Protein AF-A0A925ZTW3-F1 (afdb_monomer)

pLDDT: mean 78.41, std 12.73, range [46.47, 91.5]

Radius of gyration: 15.55 Å; Cα contacts (8 Å, |Δi|>4): 133; chains: 1; bounding box: 28×57×28 Å

Solvent-accessible surface area (backbone atoms only — not comparable to full-atom values): 5125 Å² total; per-residue (Å²): 132,82,73,43,75,42,58,30,37,49,74,70,97,84,54,77,41,76,75,49,68,42,52,35,42,69,47,98,88,69,47,51,24,47,82,90,29,46,61,74,45,74,46,79,57,84,74,29,26,41,34,34,27,72,82,72,50,74,44,31,30,43,42,71,64,50,49,64,68,65,50,72,84,70,75,75,76,76,81,81,78,81,126

Structure (mmCIF, N/CA/C/O backbone):
data_AF-A0A925ZTW3-F1
#
_entry.id   AF-A0A925ZTW3-F1
#
loop_
_atom_site.group_PDB
_atom_site.id
_atom_site.type_symbol
_atom_site.label_atom_id
_atom_site.label_alt_id
_atom_site.label_comp_id
_atom_site.label_asym_id
_atom_site.label_entity_id
_atom_site.label_seq_id
_atom_site.pdbx_PDB_ins_code
_atom_site.Cartn_x
_atom_site.Cartn_y
_atom_site.Cartn_z
_atom_site.occupancy
_atom_site.B_iso_or_equiv
_atom_site.auth_seq_id
_atom_site.auth_comp_id
_atom_site.auth_asym_id
_atom_site.auth_atom_id
_atom_site.pdbx_PDB_model_num
ATOM 1 N N . MET A 1 1 ? -4.626 -9.760 15.957 1.00 46.47 1 MET A N 1
ATOM 2 C CA . MET A 1 1 ? -4.629 -8.962 14.710 1.00 46.47 1 MET A CA 1
ATOM 3 C C . MET A 1 1 ? -3.228 -9.022 14.128 1.00 46.47 1 MET A C 1
ATOM 5 O O . MET A 1 1 ? -2.307 -8.583 14.802 1.00 46.47 1 MET A O 1
ATOM 9 N N . ALA A 1 2 ? -3.036 -9.629 12.956 1.00 50.62 2 ALA A N 1
ATOM 10 C CA . ALA A 1 2 ? -1.725 -9.657 12.309 1.00 50.62 2 ALA A CA 1
ATOM 11 C C . ALA A 1 2 ? -1.458 -8.274 11.699 1.00 50.62 2 ALA A C 1
ATOM 13 O O . ALA A 1 2 ? -2.102 -7.896 10.723 1.00 50.62 2 ALA A O 1
ATOM 14 N N . ALA A 1 3 ? -0.575 -7.493 12.321 1.00 59.28 3 ALA A N 1
ATOM 15 C CA . ALA A 1 3 ? -0.084 -6.258 11.728 1.00 59.28 3 ALA A CA 1
ATOM 16 C C . ALA A 1 3 ? 0.945 -6.641 10.663 1.00 59.28 3 ALA A C 1
ATOM 18 O O . ALA A 1 3 ? 2.006 -7.172 10.990 1.00 59.28 3 ALA A O 1
ATOM 19 N N . LEU A 1 4 ? 0.606 -6.417 9.397 1.00 74.06 4 LEU A N 1
ATOM 20 C CA . LEU A 1 4 ? 1.491 -6.712 8.276 1.00 74.06 4 LEU A CA 1
ATOM 21 C C . LEU A 1 4 ? 2.193 -5.421 7.860 1.00 74.06 4 LEU A C 1
ATOM 23 O O . LEU A 1 4 ? 1.559 -4.377 7.713 1.00 74.06 4 LEU A O 1
ATOM 27 N N . SER A 1 5 ? 3.512 -5.480 7.715 1.00 80.69 5 SER A N 1
ATOM 28 C CA . SER A 1 5 ? 4.307 -4.353 7.231 1.00 80.69 5 SER A CA 1
ATOM 29 C C . SER A 1 5 ? 4.326 -4.378 5.707 1.00 80.69 5 SER A C 1
ATOM 31 O O . SER A 1 5 ? 4.806 -5.340 5.115 1.00 80.69 5 SER A O 1
ATOM 33 N N . LEU A 1 6 ? 3.819 -3.323 5.074 1.00 84.75 6 LEU A N 1
ATOM 34 C CA . LEU A 1 6 ? 3.808 -3.165 3.624 1.00 84.75 6 LEU A CA 1
ATOM 35 C C . LEU A 1 6 ? 4.867 -2.142 3.222 1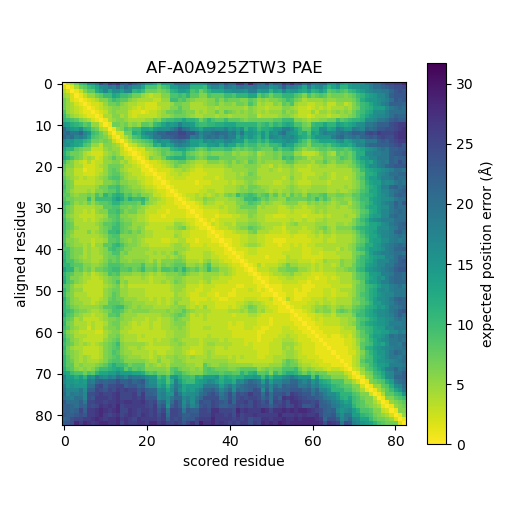.00 84.75 6 LEU A C 1
ATOM 37 O O . LEU A 1 6 ? 4.878 -1.024 3.737 1.00 84.75 6 LEU A O 1
ATOM 41 N N . ALA A 1 7 ? 5.774 -2.517 2.323 1.00 85.75 7 ALA A N 1
ATOM 42 C CA . ALA A 1 7 ? 6.758 -1.584 1.793 1.00 85.75 7 ALA A CA 1
ATOM 43 C C . ALA A 1 7 ? 6.059 -0.508 0.953 1.00 85.75 7 ALA A C 1
ATOM 45 O O . ALA A 1 7 ? 5.234 -0.826 0.093 1.00 85.75 7 ALA A O 1
ATOM 46 N N . PHE A 1 8 ? 6.402 0.755 1.195 1.00 86.62 8 PHE A N 1
ATOM 47 C CA . PHE A 1 8 ? 5.948 1.864 0.370 1.00 86.62 8 PHE A CA 1
ATOM 48 C C . PHE A 1 8 ? 7.125 2.509 -0.355 1.00 86.62 8 PHE A C 1
ATOM 50 O O . PHE A 1 8 ? 8.257 2.594 0.133 1.00 86.62 8 PHE A O 1
ATOM 57 N N . TYR A 1 9 ? 6.819 2.954 -1.558 1.00 86.31 9 TYR A N 1
ATOM 58 C CA . TYR A 1 9 ? 7.735 3.500 -2.530 1.00 86.31 9 TYR A CA 1
ATOM 59 C C . TYR A 1 9 ? 7.347 4.952 -2.784 1.00 86.31 9 TYR A C 1
ATOM 61 O O . TYR A 1 9 ? 6.187 5.342 -2.644 1.00 86.31 9 TYR A O 1
ATOM 69 N N . ARG A 1 10 ? 8.326 5.766 -3.159 1.00 77.88 10 ARG A N 1
ATOM 70 C CA . ARG A 1 10 ? 8.089 7.103 -3.694 1.00 77.88 10 ARG A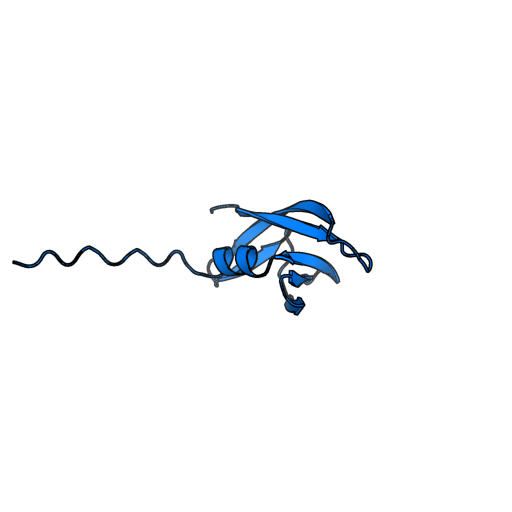 CA 1
ATOM 71 C C . ARG A 1 10 ? 8.626 7.103 -5.107 1.00 77.88 10 ARG A C 1
ATOM 73 O O . ARG A 1 10 ? 9.763 6.699 -5.333 1.00 77.88 10 ARG A O 1
ATOM 80 N N . VAL A 1 11 ? 7.785 7.520 -6.041 1.00 66.19 11 VAL A N 1
ATOM 81 C CA . VAL A 1 11 ? 8.128 7.544 -7.460 1.00 66.19 11 VAL A CA 1
ATOM 82 C C . VAL A 1 11 ? 8.212 9.002 -7.895 1.00 66.19 11 VAL A C 1
ATOM 84 O O . VAL A 1 11 ? 7.179 9.651 -8.032 1.00 66.19 11 VAL A O 1
ATOM 87 N N . PRO A 1 12 ? 9.418 9.546 -8.097 1.00 58.91 12 PRO A N 1
ATOM 88 C CA . PRO A 1 12 ? 9.637 10.645 -9.012 1.00 58.91 12 PRO A CA 1
ATOM 89 C C . PRO A 1 12 ? 10.187 10.070 -10.326 1.00 58.91 12 PRO A C 1
ATOM 91 O O . PRO A 1 12 ? 11.309 9.573 -10.361 1.00 58.91 12 PRO A O 1
ATOM 94 N N . ALA A 1 13 ? 9.348 10.126 -11.362 1.00 54.81 13 ALA A N 1
ATOM 95 C CA . ALA A 1 13 ? 9.600 9.976 -12.803 1.00 54.81 13 ALA A CA 1
ATOM 96 C C . ALA A 1 13 ? 10.382 8.756 -13.353 1.00 54.81 13 ALA A C 1
ATOM 98 O O . ALA A 1 13 ? 9.904 8.182 -14.323 1.00 54.81 13 ALA A O 1
ATOM 99 N N . ASP A 1 14 ? 11.491 8.297 -12.763 1.00 55.22 14 ASP A N 1
ATOM 100 C CA . ASP A 1 14 ? 12.394 7.340 -13.437 1.00 55.22 14 ASP A CA 1
ATOM 101 C C . ASP A 1 14 ? 12.787 6.111 -12.607 1.00 55.22 14 ASP A C 1
ATOM 103 O O . ASP A 1 14 ? 13.075 5.063 -13.176 1.00 55.22 14 ASP A O 1
ATOM 107 N N . ASN A 1 15 ? 12.757 6.179 -11.270 1.00 63.00 15 ASN A N 1
ATOM 108 C CA . ASN A 1 15 ? 13.079 5.031 -10.417 1.00 63.00 15 ASN A CA 1
ATOM 109 C C . ASN A 1 15 ? 12.181 4.975 -9.177 1.00 63.00 15 ASN A C 1
ATOM 111 O O . ASN A 1 15 ? 12.059 5.937 -8.418 1.00 63.00 15 ASN A O 1
ATOM 115 N N . ALA A 1 16 ? 11.554 3.819 -8.950 1.00 67.75 16 ALA A N 1
ATOM 116 C CA . ALA A 1 16 ? 10.772 3.569 -7.747 1.00 67.75 16 ALA A CA 1
ATOM 117 C C . ALA A 1 16 ? 11.706 3.259 -6.569 1.00 67.75 16 ALA A C 1
ATOM 119 O O . ALA A 1 16 ? 12.160 2.126 -6.402 1.00 67.75 16 ALA A O 1
ATOM 120 N N . THR A 1 17 ? 11.971 4.256 -5.727 1.00 77.94 17 THR A N 1
ATOM 121 C CA . THR A 1 17 ? 12.789 4.074 -4.523 1.00 77.94 17 THR A CA 1
ATOM 122 C C . THR A 1 17 ? 11.906 3.648 -3.357 1.00 77.94 17 THR A C 1
ATOM 124 O O . THR A 1 17 ? 10.897 4.294 -3.056 1.00 77.94 17 THR A O 1
ATOM 127 N N . GLN A 1 18 ? 12.274 2.554 -2.684 1.00 83.56 18 GLN A N 1
ATOM 128 C CA . GLN A 1 18 ? 11.623 2.161 -1.435 1.00 83.56 18 GLN A CA 1
ATOM 129 C C . GLN A 1 18 ? 11.961 3.193 -0.361 1.00 83.56 18 GLN A C 1
ATOM 131 O O . GLN A 1 18 ? 13.128 3.379 -0.031 1.00 83.56 18 GLN A O 1
ATOM 136 N N . VAL A 1 19 ? 10.946 3.861 0.181 1.00 84.88 19 VAL A N 1
ATOM 137 C CA . VAL A 1 19 ? 11.140 4.868 1.236 1.00 84.88 19 VAL A CA 1
ATOM 138 C C . VAL A 1 19 ? 11.087 4.223 2.611 1.00 84.88 19 VAL A C 1
ATOM 140 O O . VAL A 1 19 ? 11.804 4.630 3.518 1.00 84.88 19 VAL A O 1
ATOM 143 N N . GLY A 1 20 ? 10.253 3.196 2.773 1.00 86.31 20 GLY A N 1
ATOM 144 C CA . GLY A 1 20 ? 10.132 2.497 4.041 1.00 86.31 20 GLY A CA 1
ATOM 145 C C . GLY A 1 20 ? 9.020 1.464 4.034 1.00 86.31 20 GLY A C 1
ATOM 146 O O . GLY A 1 20 ? 8.648 0.925 2.992 1.00 86.31 20 GLY A O 1
ATOM 147 N N . SER A 1 21 ? 8.490 1.185 5.221 1.00 87.00 21 SER A N 1
ATOM 148 C CA . SER A 1 21 ? 7.359 0.284 5.419 1.00 87.00 21 SER A CA 1
ATOM 149 C C . SER A 1 21 ? 6.290 0.933 6.284 1.00 87.00 21 SER A C 1
ATOM 151 O O . SER A 1 21 ? 6.603 1.610 7.261 1.00 87.00 21 SER A O 1
ATOM 153 N N . VAL A 1 22 ? 5.031 0.681 5.953 1.00 86.44 22 VAL A N 1
ATOM 154 C CA . VAL A 1 22 ? 3.856 1.157 6.677 1.00 86.44 22 VAL A CA 1
ATOM 155 C C . VAL A 1 22 ? 3.083 -0.036 7.227 1.00 86.44 22 VAL A C 1
ATOM 157 O O . VAL A 1 22 ? 2.955 -1.072 6.575 1.00 86.44 22 VAL A O 1
ATOM 160 N N . LYS A 1 23 ? 2.579 0.091 8.456 1.00 86.25 23 LYS A N 1
ATOM 161 C CA . LYS A 1 23 ? 1.734 -0.942 9.060 1.00 86.25 23 LYS A CA 1
ATOM 162 C C . LYS A 1 23 ? 0.363 -0.931 8.402 1.00 86.25 23 LYS A C 1
ATOM 164 O O . LYS A 1 23 ? -0.287 0.115 8.339 1.00 86.25 23 LYS A O 1
ATOM 169 N N . VAL A 1 24 ? -0.072 -2.111 7.984 1.00 86.69 24 VAL A N 1
ATOM 170 C CA . VAL A 1 24 ? -1.405 -2.364 7.459 1.00 86.69 24 VAL A CA 1
ATOM 171 C C . VAL A 1 24 ? -2.197 -3.143 8.492 1.00 86.69 24 VAL A C 1
ATOM 173 O O . VAL A 1 24 ? -1.751 -4.168 9.014 1.00 86.69 24 VAL A O 1
ATOM 176 N N . VAL A 1 25 ? -3.387 -2.634 8.786 1.00 86.31 25 VAL A N 1
ATOM 177 C CA . VAL A 1 25 ? -4.353 -3.267 9.675 1.00 86.31 25 VAL A CA 1
ATOM 178 C C . VAL A 1 25 ? -5.599 -3.570 8.866 1.00 86.31 25 VAL A C 1
ATOM 180 O O . VAL A 1 25 ? -6.132 -2.705 8.174 1.00 86.31 25 VAL A O 1
ATOM 183 N N . ARG A 1 26 ? -6.060 -4.813 8.953 1.00 84.81 26 ARG A N 1
ATOM 184 C CA . ARG A 1 26 ? -7.328 -5.237 8.375 1.00 84.81 26 ARG A CA 1
ATOM 185 C C . ARG A 1 26 ? -8.373 -5.319 9.475 1.00 84.81 26 ARG A C 1
ATOM 187 O O . ARG A 1 26 ? -8.147 -5.970 10.496 1.00 84.81 26 ARG A O 1
ATOM 194 N N . ASP A 1 27 ? -9.503 -4.671 9.251 1.00 84.75 27 ASP A N 1
ATOM 195 C CA . ASP A 1 27 ? -10.652 -4.753 10.142 1.00 84.75 27 ASP A CA 1
ATOM 196 C C . ASP A 1 27 ? -11.515 -5.997 9.845 1.00 84.75 27 ASP A C 1
ATOM 198 O O . ASP A 1 27 ? -11.379 -6.647 8.804 1.00 84.75 27 ASP A O 1
ATOM 202 N N . ARG A 1 28 ? -12.428 -6.330 10.762 1.00 80.56 28 ARG A N 1
ATOM 203 C CA . ARG A 1 28 ? -13.380 -7.448 10.673 1.00 80.56 28 ARG A CA 1
ATOM 204 C C . ARG A 1 28 ? -14.266 -7.371 9.431 1.00 80.56 28 ARG A C 1
ATOM 206 O O . ARG A 1 28 ? -14.638 -8.404 8.887 1.00 80.56 28 ARG A O 1
ATOM 213 N N . HIS A 1 29 ? -14.537 -6.162 8.946 1.00 82.00 29 HIS A N 1
ATOM 214 C CA . HIS A 1 29 ? -15.293 -5.916 7.717 1.00 82.00 29 HIS A CA 1
ATOM 215 C C . HIS A 1 29 ? -14.453 -6.060 6.435 1.00 82.00 29 HIS A C 1
ATOM 217 O O . HIS A 1 29 ? -14.940 -5.794 5.342 1.00 82.00 29 HIS A O 1
ATOM 223 N N . GLY A 1 30 ? -13.182 -6.464 6.542 1.00 77.12 30 GLY A N 1
ATOM 224 C CA . GLY A 1 30 ? -12.275 -6.594 5.401 1.00 77.12 30 GLY A CA 1
ATOM 225 C C . GLY A 1 30 ? -11.662 -5.275 4.933 1.00 77.12 30 GLY A C 1
ATOM 226 O O . GLY A 1 30 ? -10.910 -5.271 3.960 1.00 77.12 30 GLY A O 1
ATOM 227 N N . GLN A 1 31 ? -11.938 -4.174 5.631 1.00 85.50 31 GLN A N 1
ATOM 228 C CA . GLN A 1 31 ? -11.390 -2.871 5.291 1.00 85.50 31 GLN A CA 1
ATOM 229 C C . GLN A 1 31 ? -9.915 -2.771 5.688 1.00 85.50 31 GLN A C 1
ATOM 231 O O . GLN A 1 31 ? -9.529 -3.183 6.783 1.00 85.50 31 GLN A O 1
ATOM 236 N N . LEU A 1 32 ? -9.100 -2.198 4.803 1.00 86.44 32 LEU A N 1
ATOM 237 C CA . LEU A 1 32 ? -7.680 -1.962 5.041 1.00 86.44 32 LEU A CA 1
ATOM 238 C C . LEU A 1 32 ? -7.438 -0.537 5.548 1.00 86.44 32 LEU A C 1
ATOM 240 O O . LEU A 1 32 ? -7.956 0.441 5.000 1.00 86.44 32 LEU A O 1
ATOM 244 N N . TYR A 1 33 ? -6.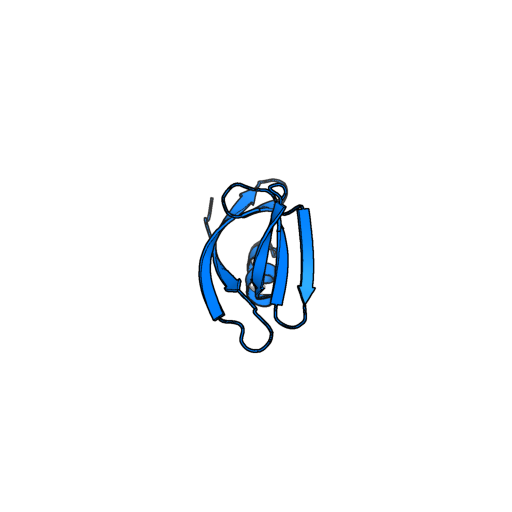607 -0.446 6.579 1.00 88.12 33 TYR A N 1
ATOM 245 C CA . TYR A 1 33 ? -6.132 0.785 7.189 1.00 88.12 33 TYR A CA 1
ATOM 246 C C . TYR A 1 33 ? -4.608 0.828 7.098 1.00 88.12 33 TYR A C 1
ATOM 248 O O . TYR A 1 33 ? -3.938 -0.133 7.477 1.00 88.12 33 TYR A O 1
ATOM 256 N N . LEU A 1 34 ? -4.061 1.945 6.625 1.00 87.56 34 LEU A N 1
ATOM 257 C CA . LEU A 1 34 ? -2.625 2.215 6.591 1.00 87.56 34 LEU A CA 1
ATOM 258 C C . LEU A 1 34 ? -2.321 3.426 7.461 1.00 87.56 34 LEU A C 1
ATOM 260 O O . LEU A 1 34 ? -3.023 4.430 7.386 1.00 87.56 34 LEU A O 1
ATOM 264 N N . ALA A 1 35 ? -1.286 3.325 8.300 1.00 83.81 35 ALA A N 1
ATOM 265 C CA . ALA A 1 35 ? -0.897 4.400 9.223 1.00 83.81 35 ALA A CA 1
ATOM 266 C C . ALA A 1 35 ? -2.082 4.957 10.056 1.00 83.81 35 ALA A C 1
ATOM 268 O O . ALA A 1 35 ? -2.142 6.144 10.357 1.00 83.81 35 ALA A O 1
ATOM 269 N N . GLY A 1 36 ? -3.057 4.104 10.396 1.00 84.69 36 GLY A N 1
ATOM 270 C CA . GLY A 1 36 ? -4.264 4.496 11.137 1.00 84.69 36 GLY A CA 1
ATOM 271 C C . GLY A 1 36 ? -5.373 5.153 10.302 1.00 84.69 36 GLY A C 1
ATOM 272 O O . GLY A 1 36 ? -6.425 5.461 10.848 1.00 84.69 36 GLY A O 1
ATOM 273 N N . SER A 1 37 ? -5.190 5.330 8.991 1.00 89.44 37 SER A N 1
ATOM 274 C CA . SER A 1 37 ? -6.194 5.900 8.082 1.00 89.44 37 SER A CA 1
ATOM 275 C C . SER A 1 37 ? -6.744 4.860 7.106 1.00 89.44 37 SER A C 1
ATOM 277 O O . SER A 1 37 ? -6.021 3.995 6.613 1.00 89.44 37 SER A O 1
ATOM 279 N N . LYS A 1 38 ? -8.046 4.940 6.814 1.00 90.19 38 LYS A N 1
ATOM 280 C CA . LYS A 1 38 ? -8.738 4.034 5.886 1.00 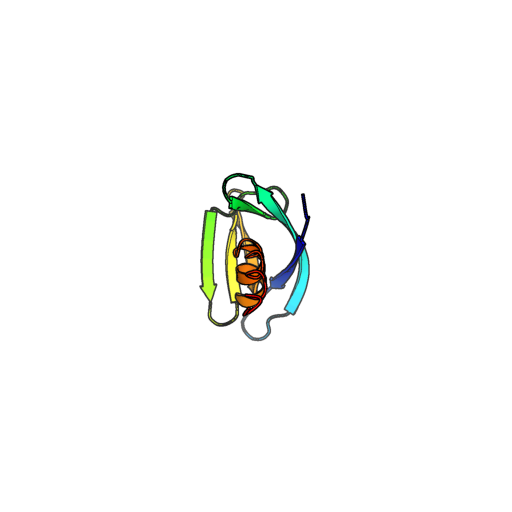90.19 38 LYS A CA 1
ATOM 281 C C . LYS A 1 38 ? -8.266 4.273 4.450 1.00 90.19 38 LYS A C 1
ATOM 283 O O . LYS A 1 38 ? -8.186 5.424 4.028 1.00 90.19 38 LYS A O 1
ATOM 288 N N . VAL A 1 39 ? -8.039 3.201 3.690 1.00 90.12 39 VAL A N 1
ATOM 289 C CA . VAL A 1 39 ? -7.884 3.294 2.227 1.00 90.12 39 VAL A CA 1
ATOM 290 C C . VAL A 1 39 ? -9.238 3.598 1.606 1.00 90.12 39 VAL A C 1
ATOM 292 O O . VAL A 1 39 ? -10.184 2.825 1.788 1.00 90.12 39 VAL A O 1
ATOM 295 N N . VAL A 1 40 ? -9.324 4.720 0.895 1.00 91.25 40 VAL A N 1
ATOM 296 C CA . VAL A 1 40 ? -10.535 5.139 0.175 1.00 91.25 40 VAL A CA 1
ATOM 297 C C . VAL A 1 40 ? -10.444 4.829 -1.310 1.00 91.25 40 VAL A C 1
ATOM 299 O O . VAL A 1 40 ? -11.454 4.478 -1.908 1.00 91.25 40 VAL A O 1
ATOM 302 N N . GLU A 1 41 ? -9.241 4.878 -1.879 1.00 89.94 41 GLU A N 1
ATOM 303 C CA . GLU A 1 41 ? -9.021 4.636 -3.300 1.00 89.94 41 GLU A CA 1
ATOM 304 C C . GLU A 1 41 ? -7.708 3.890 -3.525 1.00 89.94 41 GLU A C 1
ATOM 306 O O . GLU A 1 41 ? -6.765 3.993 -2.736 1.00 89.94 41 GLU A O 1
ATOM 311 N N . ALA A 1 42 ? -7.672 3.095 -4.586 1.00 89.62 42 ALA A N 1
ATOM 312 C CA . ALA A 1 42 ? -6.574 2.206 -4.907 1.00 89.62 42 ALA A CA 1
ATOM 313 C C . ALA A 1 42 ? -6.398 2.196 -6.433 1.00 89.62 42 ALA A C 1
ATOM 315 O O . ALA A 1 42 ? -7.082 1.455 -7.138 1.00 89.62 42 ALA A O 1
ATOM 316 N N . THR A 1 43 ? -5.501 3.040 -6.939 1.00 89.25 43 THR A N 1
ATOM 317 C CA . THR A 1 43 ? -5.295 3.256 -8.376 1.00 89.25 43 THR A CA 1
ATOM 318 C C . THR A 1 43 ? -4.128 2.405 -8.879 1.00 89.25 43 THR A C 1
ATOM 320 O O . THR A 1 43 ? -2.987 2.620 -8.457 1.00 89.25 43 THR A O 1
ATOM 323 N N . PRO A 1 44 ? -4.362 1.430 -9.773 1.00 86.31 44 PRO A N 1
ATOM 324 C CA . PRO A 1 44 ? -3.289 0.628 -10.347 1.00 86.31 44 PRO A CA 1
ATOM 325 C C . PRO A 1 44 ? -2.437 1.458 -11.314 1.00 86.31 44 PRO A C 1
ATOM 327 O O . PRO A 1 44 ? -2.953 2.169 -12.171 1.00 86.31 44 PRO A O 1
ATOM 330 N N . SER A 1 45 ? -1.119 1.331 -11.191 1.00 83.88 45 SER A N 1
ATOM 331 C CA . SER A 1 45 ? -0.110 1.988 -12.024 1.00 83.88 45 SER A CA 1
ATOM 332 C C . SER A 1 45 ? 0.969 0.970 -12.412 1.00 83.88 45 SER A C 1
ATOM 334 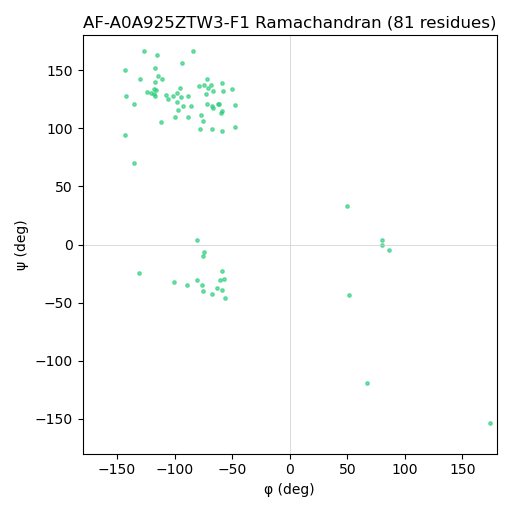O O . SER A 1 45 ? 2.102 0.992 -11.919 1.00 83.88 45 SER A O 1
ATOM 336 N N . GLY A 1 46 ? 0.596 0.020 -13.272 1.00 83.75 46 GLY A N 1
ATOM 337 C CA . GLY A 1 46 ? 1.470 -1.074 -13.701 1.00 83.75 46 GLY A CA 1
ATOM 338 C C . GLY A 1 46 ? 1.791 -2.041 -12.557 1.00 83.75 46 GLY A C 1
ATOM 339 O O . GLY A 1 46 ? 0.896 -2.656 -11.981 1.00 83.75 46 GLY A O 1
ATOM 340 N N . ALA A 1 47 ? 3.077 -2.180 -12.218 1.00 83.81 47 ALA A N 1
ATOM 341 C CA . ALA A 1 47 ? 3.537 -3.043 -11.121 1.00 83.81 47 ALA A CA 1
ATOM 342 C C . ALA A 1 47 ? 3.278 -2.458 -9.716 1.00 83.81 47 ALA A C 1
ATOM 344 O O . ALA A 1 47 ? 3.456 -3.150 -8.704 1.00 83.81 47 ALA A O 1
ATOM 345 N N . PHE A 1 48 ? 2.876 -1.188 -9.654 1.00 86.94 48 PHE A N 1
ATOM 346 C CA . PHE A 1 48 ? 2.597 -0.464 -8.424 1.00 86.94 48 PHE A CA 1
ATOM 347 C C . PHE A 1 48 ? 1.123 -0.080 -8.326 1.00 86.94 48 PHE A C 1
ATOM 349 O O . PHE A 1 48 ? 0.389 -0.065 -9.312 1.00 86.94 48 PHE A O 1
ATOM 356 N N . LEU A 1 49 ? 0.708 0.257 -7.115 1.00 88.25 49 LEU A N 1
ATOM 357 C CA . LEU A 1 49 ? -0.647 0.627 -6.765 1.00 88.25 49 LEU A CA 1
ATOM 358 C C . LEU A 1 49 ? -0.585 1.859 -5.863 1.00 88.25 49 LEU A C 1
ATOM 360 O O . LEU A 1 49 ? 0.070 1.841 -4.820 1.00 88.25 49 LEU A O 1
ATOM 364 N N . ALA A 1 50 ? -1.217 2.944 -6.296 1.00 89.56 50 ALA A N 1
ATOM 365 C CA . ALA A 1 50 ? -1.313 4.182 -5.543 1.00 89.56 50 ALA A CA 1
ATOM 366 C C . ALA A 1 50 ? -2.552 4.124 -4.644 1.00 89.56 50 ALA A C 1
ATOM 368 O O . ALA A 1 50 ? -3.685 4.133 -5.115 1.00 89.56 50 ALA A O 1
ATOM 369 N N . LEU A 1 51 ? -2.328 4.027 -3.340 1.00 89.25 51 LEU A N 1
ATOM 370 C CA . LEU A 1 51 ? -3.362 4.003 -2.318 1.00 89.25 51 LEU A CA 1
ATOM 371 C C . LEU A 1 51 ? -3.604 5.420 -1.813 1.00 89.25 51 LEU A C 1
ATOM 373 O O . LEU A 1 51 ? -2.703 6.025 -1.229 1.00 89.25 51 LEU A O 1
ATOM 377 N N . THR A 1 52 ? -4.821 5.916 -1.983 1.00 91.44 52 THR A N 1
ATOM 378 C CA . THR A 1 52 ? -5.274 7.175 -1.390 1.00 91.44 52 THR A CA 1
ATOM 379 C C . THR A 1 52 ? -5.979 6.866 -0.076 1.00 91.44 52 THR A C 1
ATOM 381 O O . THR A 1 52 ? -6.890 6.031 -0.010 1.00 91.44 52 THR A O 1
ATOM 384 N N . LEU A 1 53 ? -5.542 7.520 0.997 1.00 91.50 53 LEU A N 1
ATOM 385 C CA . LEU A 1 53 ? -6.135 7.397 2.324 1.00 91.50 53 LEU A CA 1
ATOM 386 C C . LEU A 1 53 ? -7.189 8.480 2.554 1.00 91.50 53 LEU A C 1
ATOM 388 O O . LEU A 1 53 ? -7.126 9.560 1.975 1.00 91.50 53 LEU A O 1
ATOM 392 N N . ALA A 1 54 ? -8.125 8.221 3.468 1.00 90.19 54 ALA A N 1
ATOM 393 C CA . ALA A 1 54 ? -9.143 9.193 3.880 1.00 90.19 54 ALA A CA 1
ATOM 394 C C . ALA A 1 54 ? -8.544 10.487 4.465 1.00 90.19 54 ALA A C 1
ATOM 396 O O . ALA A 1 54 ? -9.195 11.525 4.458 1.00 90.19 54 ALA A O 1
ATOM 397 N N . SER A 1 55 ? -7.306 10.428 4.963 1.00 88.56 55 SER A N 1
ATOM 398 C CA . SER A 1 55 ? -6.550 11.590 5.438 1.00 88.56 55 SER A CA 1
ATOM 399 C C . SER A 1 55 ? -6.003 12.477 4.312 1.00 88.56 55 SER A C 1
ATOM 401 O O . SER A 1 55 ? -5.421 13.517 4.601 1.00 88.56 55 SER A O 1
ATOM 403 N N . GLY A 1 56 ? -6.134 12.064 3.046 1.00 85.31 56 GLY A N 1
ATOM 404 C CA . GLY A 1 56 ? -5.534 12.726 1.884 1.00 85.31 56 GLY A CA 1
ATOM 405 C C . GLY A 1 56 ? -4.095 12.291 1.588 1.00 85.31 56 GLY A C 1
ATOM 406 O O . GLY A 1 56 ? -3.532 12.688 0.572 1.00 85.31 56 GLY A O 1
ATOM 407 N N . ALA A 1 57 ? -3.489 11.455 2.436 1.00 86.12 57 ALA A N 1
ATOM 408 C CA . ALA A 1 57 ? -2.164 10.903 2.175 1.00 86.12 57 ALA A CA 1
ATOM 409 C C . ALA A 1 57 ? -2.205 9.859 1.047 1.00 86.12 57 ALA A C 1
ATOM 411 O O . ALA A 1 57 ? -3.130 9.046 0.977 1.00 86.12 57 ALA A O 1
ATOM 412 N N . GLN A 1 58 ? -1.167 9.844 0.210 1.00 87.94 58 GLN A N 1
ATOM 413 C CA . GLN A 1 58 ? -1.010 8.873 -0.869 1.00 87.94 58 GLN A CA 1
ATOM 414 C C . GLN A 1 58 ? 0.227 8.002 -0.638 1.00 87.94 58 GLN A C 1
ATOM 416 O O . GLN A 1 58 ? 1.313 8.508 -0.353 1.00 87.94 58 GLN A O 1
ATOM 421 N N . TYR A 1 59 ? 0.067 6.688 -0.786 1.00 87.81 59 TYR A N 1
ATOM 422 C CA . TYR A 1 59 ? 1.147 5.710 -0.668 1.00 87.81 59 TYR A CA 1
ATOM 423 C C . TYR A 1 59 ? 1.235 4.869 -1.929 1.00 87.81 59 TYR A C 1
ATOM 425 O O . TYR A 1 59 ? 0.238 4.312 -2.372 1.00 87.81 59 TYR A O 1
ATOM 433 N N . ILE A 1 60 ? 2.435 4.723 -2.482 1.00 89.06 60 ILE A N 1
ATOM 434 C CA . ILE A 1 60 ? 2.664 3.831 -3.618 1.00 89.06 60 ILE A CA 1
ATOM 435 C C . ILE A 1 60 ? 3.206 2.516 -3.074 1.00 89.06 60 ILE A C 1
ATOM 437 O O . ILE A 1 60 ? 4.223 2.488 -2.388 1.00 89.06 60 ILE A O 1
ATOM 441 N N . VAL A 1 61 ? 2.525 1.418 -3.363 1.00 88.81 61 VAL A N 1
ATOM 442 C CA . VAL A 1 61 ? 2.892 0.071 -2.909 1.00 88.81 61 VAL A CA 1
ATOM 443 C C . VAL A 1 61 ? 2.967 -0.862 -4.109 1.00 88.81 61 VAL A C 1
ATOM 445 O O . VAL A 1 61 ? 2.512 -0.514 -5.193 1.00 88.81 61 VAL A O 1
ATOM 448 N N . ARG A 1 62 ? 3.547 -2.052 -3.964 1.00 87.00 62 ARG A N 1
ATOM 449 C CA . ARG A 1 62 ? 3.508 -3.044 -5.048 1.00 87.00 62 ARG A CA 1
ATOM 450 C C . ARG A 1 62 ? 2.156 -3.740 -5.074 1.00 87.00 62 ARG A C 1
ATOM 452 O O . ARG A 1 62 ? 1.677 -4.188 -4.033 1.00 87.00 62 ARG A O 1
ATOM 459 N N . THR A 1 63 ? 1.597 -3.908 -6.270 1.00 86.94 63 THR A N 1
ATOM 460 C CA . THR A 1 63 ? 0.292 -4.560 -6.468 1.00 86.94 63 THR A CA 1
ATOM 461 C C . THR A 1 63 ? 0.274 -5.962 -5.861 1.00 86.94 63 THR A C 1
ATOM 463 O O . THR A 1 63 ? -0.605 -6.280 -5.070 1.00 86.94 63 THR A O 1
ATOM 466 N N . ARG A 1 64 ? 1.326 -6.755 -6.108 1.00 84.56 64 ARG A N 1
ATOM 467 C CA . ARG A 1 64 ? 1.471 -8.118 -5.565 1.00 84.56 64 ARG A CA 1
ATOM 468 C C . ARG A 1 64 ? 1.460 -8.177 -4.031 1.00 84.56 64 ARG A C 1
ATOM 470 O O . ARG A 1 64 ? 0.879 -9.091 -3.455 1.00 84.56 64 ARG A O 1
ATOM 477 N N . ASP A 1 65 ? 2.102 -7.207 -3.378 1.00 84.44 65 ASP A N 1
ATOM 478 C CA . ASP A 1 65 ? 2.223 -7.189 -1.920 1.00 84.44 65 ASP A CA 1
ATOM 479 C C . ASP A 1 65 ? 0.881 -6.749 -1.316 1.00 84.44 65 ASP A C 1
ATOM 481 O O . ASP A 1 65 ? 0.455 -7.279 -0.296 1.00 84.44 65 ASP A O 1
ATOM 485 N N . TYR A 1 66 ? 0.169 -5.837 -1.987 1.00 84.19 66 TYR A N 1
ATOM 486 C CA . TYR A 1 66 ? -1.183 -5.428 -1.611 1.00 84.19 66 TYR A CA 1
ATOM 487 C C . TYR A 1 66 ? -2.221 -6.550 -1.798 1.00 84.19 66 TYR A C 1
ATOM 489 O O . TYR A 1 66 ? -3.041 -6.781 -0.907 1.00 84.19 66 TYR A O 1
ATOM 497 N N . ASP A 1 67 ? -2.171 -7.296 -2.904 1.00 83.38 67 ASP A N 1
ATOM 498 C CA . ASP A 1 67 ? -3.081 -8.421 -3.159 1.00 83.38 67 ASP A CA 1
ATOM 499 C C . ASP A 1 67 ? -2.915 -9.552 -2.137 1.00 83.38 67 ASP A C 1
ATOM 501 O O . ASP A 1 67 ? -3.913 -10.116 -1.676 1.00 83.38 67 ASP A O 1
ATOM 505 N N . ALA A 1 68 ? -1.680 -9.825 -1.703 1.00 82.12 68 ALA A N 1
ATOM 506 C CA . ALA A 1 68 ? -1.400 -10.787 -0.636 1.00 82.12 68 ALA A CA 1
ATOM 507 C C . ALA A 1 68 ? -2.068 -10.406 0.701 1.00 82.12 68 ALA A C 1
ATOM 509 O O . ALA A 1 68 ? -2.447 -11.284 1.474 1.00 82.12 68 ALA A O 1
ATOM 510 N N . LEU A 1 69 ? -2.254 -9.108 0.973 1.00 77.44 69 LEU A N 1
ATOM 511 C CA . LEU A 1 69 ? -2.970 -8.618 2.161 1.00 77.44 69 LEU A CA 1
ATOM 512 C C . LEU A 1 69 ? -4.493 -8.666 1.997 1.00 77.44 69 LEU A C 1
ATOM 514 O O . LEU A 1 69 ? -5.241 -8.806 2.975 1.00 77.44 69 LEU A O 1
ATOM 518 N N . ARG A 1 70 ? -4.963 -8.501 0.760 1.00 72.25 70 ARG A N 1
ATOM 519 C CA . ARG A 1 70 ? -6.386 -8.468 0.429 1.00 72.25 70 ARG A CA 1
ATOM 520 C C . ARG A 1 70 ? -6.996 -9.864 0.453 1.00 72.25 70 ARG A C 1
ATOM 522 O O . ARG A 1 70 ? -8.111 -10.027 0.964 1.00 72.25 70 ARG A O 1
ATOM 529 N N . GLN A 1 71 ? -6.277 -10.871 -0.037 1.00 66.75 71 GLN A N 1
ATOM 530 C CA . GLN A 1 71 ? -6.749 -12.248 0.026 1.00 66.75 71 GLN A CA 1
ATOM 531 C C . GLN A 1 71 ? -6.904 -12.667 1.497 1.00 66.75 71 GLN A C 1
ATOM 533 O O . GLN A 1 71 ? -5.947 -12.590 2.269 1.00 66.75 71 GLN A O 1
ATOM 538 N N . PRO A 1 72 ? -8.110 -13.072 1.946 1.00 57.59 72 PRO A N 1
ATOM 539 C CA . PRO A 1 72 ? -8.196 -13.816 3.192 1.00 57.59 72 PRO A CA 1
ATOM 540 C C . PRO A 1 72 ? -7.326 -15.056 2.996 1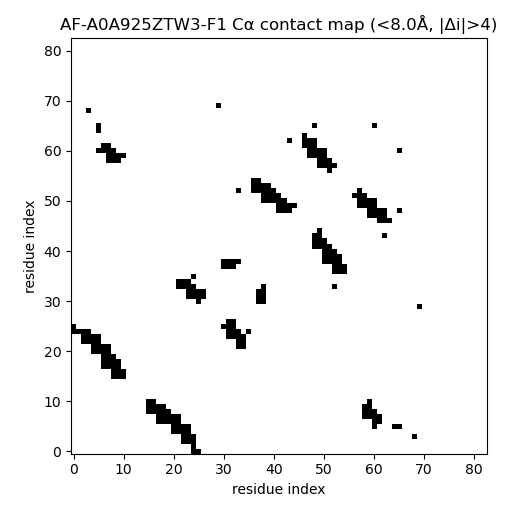.00 57.59 72 PRO A C 1
ATOM 542 O O . PRO A 1 72 ? -7.430 -15.687 1.943 1.00 57.59 72 PRO A O 1
ATOM 545 N N . ALA A 1 73 ? -6.449 -15.367 3.957 1.00 54.00 73 ALA A N 1
ATOM 546 C CA . ALA A 1 73 ? -5.690 -16.611 3.954 1.00 54.00 73 ALA A CA 1
ATOM 547 C C . ALA A 1 73 ? -6.684 -17.740 3.682 1.00 54.00 73 ALA A C 1
ATOM 549 O O . ALA A 1 73 ? -7.498 -18.078 4.541 1.00 54.00 73 ALA A O 1
ATOM 550 N N . THR A 1 74 ? -6.714 -18.223 2.442 1.00 51.28 74 THR A N 1
ATOM 551 C CA . THR A 1 74 ? -7.635 -19.280 2.061 1.00 51.28 74 THR A CA 1
ATOM 552 C C . THR A 1 74 ? -7.142 -20.470 2.862 1.00 51.28 74 THR A C 1
ATOM 554 O O . THR A 1 74 ? -5.965 -20.815 2.709 1.00 51.28 74 THR A O 1
ATOM 557 N N . PRO A 1 75 ? -7.938 -21.046 3.781 1.00 51.62 75 PRO A N 1
ATOM 558 C CA . PRO A 1 75 ? -7.498 -22.239 4.471 1.00 51.62 75 PRO A CA 1
ATOM 559 C C . PRO A 1 75 ? -7.259 -23.272 3.376 1.00 51.62 75 PRO A C 1
ATOM 561 O O . PRO A 1 75 ? -8.184 -23.629 2.644 1.00 51.62 75 PRO A O 1
ATOM 564 N N . ALA A 1 76 ? -5.992 -23.650 3.194 1.00 52.16 76 ALA A N 1
ATOM 565 C CA . ALA A 1 76 ? -5.597 -24.666 2.239 1.00 52.16 76 ALA A CA 1
ATOM 566 C C . ALA A 1 76 ? -6.530 -25.864 2.431 1.00 52.16 76 ALA A C 1
ATOM 568 O O . ALA A 1 76 ? -6.655 -26.386 3.542 1.00 52.16 76 ALA A O 1
ATOM 569 N N . ALA A 1 77 ? -7.254 -26.221 1.369 1.00 56.84 77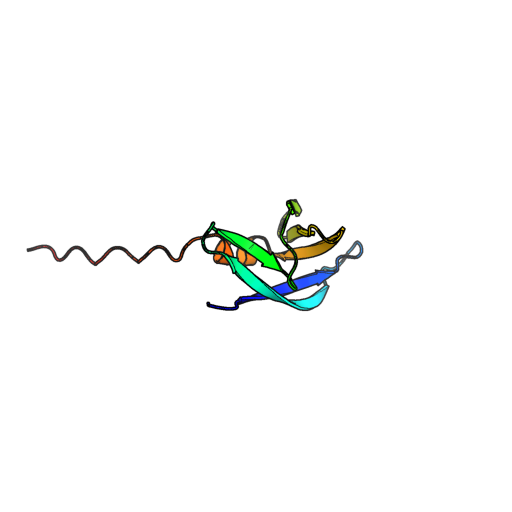 ALA A N 1
ATOM 570 C CA . ALA A 1 77 ? -8.208 -27.316 1.392 1.00 56.84 77 ALA A CA 1
ATOM 571 C C . ALA A 1 77 ? -7.534 -28.568 1.989 1.00 56.84 77 ALA A C 1
ATOM 573 O O . ALA A 1 77 ? -6.398 -28.872 1.610 1.00 56.84 77 ALA A O 1
ATOM 574 N N . PRO A 1 78 ? -8.184 -29.290 2.923 1.00 64.56 78 PRO A N 1
ATOM 575 C CA . PRO A 1 78 ? -7.582 -30.473 3.521 1.00 64.56 78 PRO A CA 1
ATOM 576 C C . PRO A 1 78 ? -7.254 -31.488 2.416 1.00 64.56 78 PRO A C 1
ATOM 578 O O . PRO A 1 78 ? -8.065 -31.662 1.498 1.00 64.56 78 PRO A O 1
ATOM 581 N N . PRO A 1 79 ? -6.094 -32.172 2.469 1.00 66.69 79 PRO A N 1
ATOM 582 C CA . PRO A 1 79 ? -5.775 -33.202 1.496 1.00 66.69 79 PRO A CA 1
ATOM 583 C C . PRO A 1 79 ? -6.863 -34.271 1.569 1.00 66.69 79 PRO A C 1
ATOM 585 O O . PRO A 1 79 ? -7.056 -34.930 2.593 1.00 66.69 79 PRO A O 1
ATOM 588 N N . ARG A 1 80 ? -7.614 -34.408 0.474 1.00 60.53 80 ARG A N 1
ATOM 589 C CA . ARG A 1 80 ? -8.642 -35.431 0.287 1.00 60.53 80 ARG A CA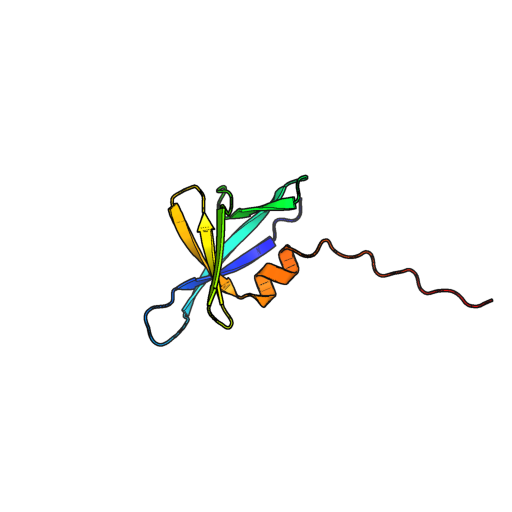 1
ATOM 590 C C . ARG A 1 80 ? -7.957 -36.793 0.429 1.00 60.53 80 ARG A C 1
ATOM 592 O O . ARG A 1 80 ? -7.316 -37.275 -0.502 1.00 60.53 80 ARG A O 1
ATOM 599 N N . ARG A 1 81 ? -8.048 -37.395 1.615 1.00 60.66 81 ARG A N 1
ATOM 600 C CA . ARG A 1 81 ? -7.559 -38.749 1.884 1.00 60.66 81 ARG A CA 1
ATOM 601 C C . ARG A 1 81 ? -8.455 -39.705 1.088 1.00 60.66 81 ARG A C 1
ATOM 603 O O . ARG A 1 81 ? -9.592 -39.947 1.484 1.00 60.66 81 ARG A O 1
ATOM 610 N N . LYS A 1 82 ? -7.985 -40.161 -0.080 1.00 60.94 82 LYS A N 1
ATOM 611 C CA . LYS A 1 82 ? -8.624 -41.253 -0.830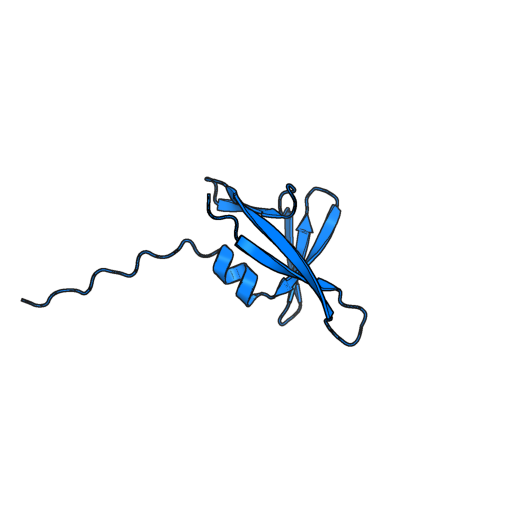 1.00 60.94 82 LYS A CA 1
ATOM 612 C C . LYS A 1 82 ? -8.589 -42.502 0.058 1.00 60.94 82 LYS A C 1
ATOM 614 O O . LYS A 1 82 ? -7.513 -42.885 0.515 1.00 60.94 82 LYS A O 1
ATOM 619 N N . ARG A 1 83 ? -9.772 -43.040 0.359 1.00 64.75 83 ARG A N 1
ATOM 620 C CA . ARG A 1 83 ? -9.954 -44.418 0.824 1.00 64.75 83 ARG A CA 1
ATOM 621 C C . ARG A 1 83 ? -9.889 -45.354 -0.371 1.00 64.75 83 ARG A C 1
ATOM 623 O O . ARG A 1 83 ? -10.289 -44.895 -1.465 1.00 64.75 83 ARG A O 1
#

Mean predicted aligned error: 8.95 Å

Secondary structure (DSSP, 8-state):
---EEEEEEE--TT--EEEEEEEEEE-TTS-EEETTEEEEEEEEETTEEEEEETTS-EEEEEHHHHHHHHS----PPP-----

Nearest PDB structures (foldseek):
  5miu-assembly2_B  TM=8.051E-01  e=1.172E+00  Mus musculus
  5tum-assembly2_B  TM=8.350E-01  e=1.665E+00  Legionella longbeachae
  3o2g-assembly1_A  TM=6.271E-01  e=2.818E+00  Homo sapiens
  3n6w-assembly1_A-2  TM=6.277E-01  e=5.360E+00  Homo sapiens
  7cjt-assembly1_D  TM=3.377E-01  e=2.658E+00  Homo sapiens

Foldseek 3Di:
DDFDWFFWWDDDDDDTHGPGTWTWDADPVLWIDTPNFTFPDWDDDDQWIWTQTPVRDITIGGPVSVVVSSDDPPPPPPPPPDD

Sequence (83 aa):
MAALSLAFYRVPADNATQVGSVKVVRDRHGQLYLAGSKVVEATPSGAFLALTLASGAQYIVRTRDYDALRQPATPAAPPRRKR